Protein AF-A0A429A055-F1 (afdb_monomer_lite)

Radius of gyration: 17.47 Å; chains: 1; bounding box: 25×35×40 Å

Structure (mmCIF, N/CA/C/O backbone):
data_AF-A0A429A055-F1
#
_entry.id   AF-A0A429A055-F1
#
loop_
_atom_site.group_PDB
_atom_site.id
_atom_site.type_symbol
_atom_site.label_atom_id
_atom_site.label_alt_id
_atom_site.label_comp_id
_atom_site.label_asym_id
_atom_site.label_entity_id
_atom_site.label_seq_id
_atom_site.pdbx_PDB_ins_code
_atom_site.Cartn_x
_atom_site.Cartn_y
_atom_site.Cartn_z
_atom_site.occupancy
_atom_site.B_iso_or_equiv
_atom_site.auth_seq_id
_atom_site.auth_comp_id
_atom_site.auth_asym_id
_atom_site.auth_atom_id
_atom_site.pdbx_PDB_model_num
ATOM 1 N N . GLY A 1 1 ? 6.803 17.442 1.441 1.00 81.38 1 GLY A N 1
ATOM 2 C CA . GLY A 1 1 ? 6.516 16.459 0.380 1.00 81.38 1 GLY A CA 1
ATOM 3 C C . GLY A 1 1 ? 7.787 16.196 -0.391 1.00 81.38 1 GLY A C 1
ATOM 4 O O . GLY A 1 1 ? 8.688 17.024 -0.312 1.00 81.38 1 GLY A O 1
ATOM 5 N N . ASP A 1 2 ? 7.865 15.073 -1.098 1.00 93.62 2 ASP A N 1
ATOM 6 C CA . ASP A 1 2 ? 8.934 14.846 -2.077 1.00 93.62 2 ASP A CA 1
ATOM 7 C C . ASP 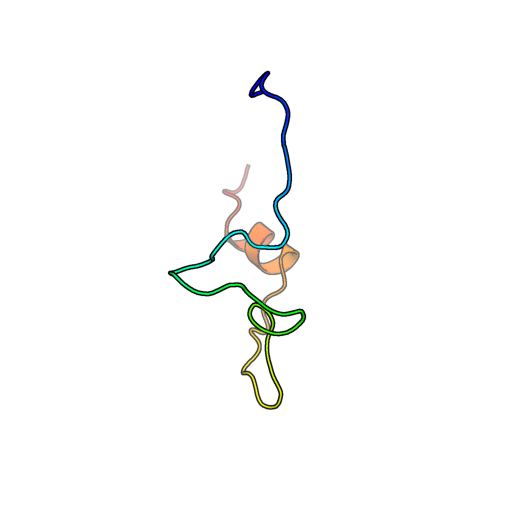A 1 2 ? 8.697 15.749 -3.300 1.00 93.62 2 ASP A C 1
ATOM 9 O O . ASP A 1 2 ? 7.552 15.901 -3.725 1.00 93.62 2 ASP A O 1
ATOM 13 N N . SER A 1 3 ? 9.746 16.404 -3.804 1.00 96.50 3 SER A N 1
ATOM 14 C CA . SER A 1 3 ? 9.675 17.357 -4.923 1.00 96.50 3 SER A CA 1
ATO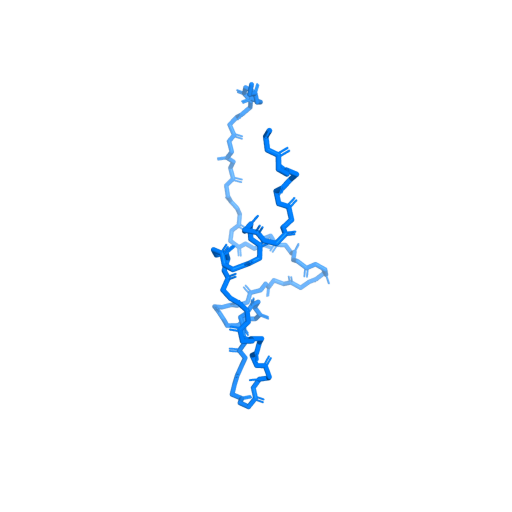M 15 C C . SER A 1 3 ? 9.896 16.715 -6.292 1.00 96.50 3 SER A C 1
ATOM 17 O O . SER A 1 3 ? 9.759 17.394 -7.309 1.00 96.50 3 SER A O 1
ATOM 19 N N . ARG A 1 4 ? 10.275 15.435 -6.334 1.00 96.50 4 ARG A N 1
ATOM 20 C CA . ARG A 1 4 ? 10.514 14.710 -7.584 1.00 96.50 4 ARG A CA 1
ATOM 21 C C . ARG A 1 4 ? 9.198 14.376 -8.282 1.00 96.50 4 ARG A C 1
ATOM 23 O O . ARG A 1 4 ? 8.186 14.109 -7.636 1.00 96.50 4 ARG A O 1
ATOM 30 N N . GLU A 1 5 ? 9.241 14.353 -9.610 1.00 95.88 5 GLU A N 1
ATOM 31 C CA . GLU A 1 5 ? 8.120 13.904 -10.431 1.00 95.88 5 GLU A CA 1
ATOM 32 C C . GLU A 1 5 ? 7.895 12.396 -10.253 1.00 95.88 5 GLU A C 1
ATOM 34 O O . GLU A 1 5 ? 8.833 11.596 -10.306 1.00 95.88 5 GLU A O 1
ATOM 39 N N . VAL A 1 6 ? 6.637 12.008 -10.044 1.00 94.25 6 VAL A N 1
ATOM 40 C CA . VAL A 1 6 ? 6.232 10.602 -9.999 1.00 94.25 6 VAL A CA 1
ATOM 41 C C . VAL A 1 6 ? 5.981 10.128 -11.426 1.00 94.25 6 VAL A C 1
ATOM 43 O O . VAL A 1 6 ? 5.019 10.550 -12.062 1.00 94.25 6 VAL A O 1
ATOM 46 N N . VAL A 1 7 ? 6.827 9.219 -11.909 1.00 94.50 7 VAL A N 1
ATOM 47 C CA . VAL A 1 7 ? 6.704 8.600 -13.236 1.00 94.50 7 VAL A CA 1
ATOM 48 C C . VAL A 1 7 ? 6.237 7.153 -13.080 1.00 94.50 7 VAL A C 1
ATOM 50 O O . VAL A 1 7 ? 6.777 6.407 -12.263 1.00 94.50 7 VAL A O 1
ATOM 53 N N . THR A 1 8 ? 5.226 6.756 -13.855 1.00 92.62 8 THR A N 1
ATOM 54 C CA . THR A 1 8 ? 4.672 5.390 -13.837 1.00 92.62 8 THR A CA 1
ATOM 55 C C . THR A 1 8 ? 5.286 4.530 -14.943 1.00 92.62 8 THR A C 1
ATOM 57 O O . THR A 1 8 ? 5.527 5.019 -16.044 1.00 92.62 8 THR A O 1
ATOM 60 N N . ASP A 1 9 ? 5.521 3.248 -14.657 1.00 94.94 9 ASP A N 1
ATOM 61 C CA . ASP A 1 9 ? 5.985 2.245 -15.623 1.00 94.94 9 ASP A CA 1
ATOM 62 C C . ASP A 1 9 ? 5.035 1.031 -15.586 1.00 94.94 9 ASP A C 1
ATOM 64 O O . ASP A 1 9 ? 5.012 0.311 -14.583 1.00 94.94 9 ASP A O 1
ATOM 68 N N . PRO A 1 10 ? 4.245 0.779 -16.649 1.00 91.50 10 PRO A N 1
ATOM 69 C CA . PRO A 1 10 ? 3.337 -0.369 -16.723 1.00 91.50 10 PRO A CA 1
ATOM 70 C C . PRO A 1 10 ? 4.028 -1.738 -16.637 1.00 91.50 10 PRO A C 1
ATOM 72 O O . PRO A 1 10 ? 3.367 -2.736 -16.360 1.00 91.50 10 PRO A O 1
ATOM 75 N N . LEU A 1 11 ? 5.338 -1.803 -16.890 1.00 95.38 11 LEU A N 1
ATOM 76 C CA . LEU A 1 11 ? 6.142 -3.024 -16.815 1.00 95.38 11 LEU A CA 1
ATOM 77 C C . LEU A 1 11 ? 6.993 -3.089 -15.540 1.00 95.38 11 LEU A C 1
ATOM 79 O O . LEU A 1 11 ? 7.821 -3.999 -15.396 1.00 95.38 11 LEU A O 1
ATOM 83 N N . ALA A 1 12 ? 6.776 -2.170 -14.594 1.00 94.81 12 ALA A N 1
ATOM 84 C CA . ALA A 1 12 ? 7.419 -2.217 -13.294 1.00 94.81 12 ALA A CA 1
ATOM 85 C C . ALA A 1 12 ? 7.113 -3.552 -12.602 1.00 94.81 12 ALA A C 1
ATOM 87 O O . ALA A 1 12 ? 5.963 -3.978 -12.466 1.00 94.81 12 ALA A O 1
ATOM 88 N N . ARG A 1 13 ? 8.167 -4.233 -12.147 1.00 95.62 13 ARG A N 1
ATOM 89 C CA . ARG A 1 13 ? 8.036 -5.536 -11.492 1.00 95.62 13 ARG A CA 1
ATOM 90 C C . ARG A 1 13 ? 7.682 -5.369 -10.020 1.00 95.62 13 ARG A C 1
ATOM 92 O O . ARG A 1 13 ? 8.362 -4.658 -9.286 1.00 95.62 13 ARG A O 1
ATOM 99 N N . TYR A 1 14 ? 6.696 -6.132 -9.574 1.00 93.50 14 TYR A N 1
ATOM 100 C CA . TYR A 1 14 ? 6.372 -6.358 -8.175 1.00 93.50 14 TYR A CA 1
ATOM 101 C C . TYR A 1 14 ? 6.898 -7.741 -7.769 1.00 93.50 14 TYR A C 1
ATOM 103 O O . TYR A 1 14 ? 6.498 -8.754 -8.341 1.00 93.50 14 TYR A O 1
ATOM 111 N N . PHE A 1 15 ? 7.861 -7.789 -6.840 1.00 93.50 15 PHE A N 1
ATOM 112 C CA . PHE A 1 15 ? 8.552 -9.026 -6.429 1.00 93.50 15 PHE A CA 1
ATOM 113 C C . PHE A 1 15 ? 9.022 -9.897 -7.616 1.00 93.50 15 PHE A C 1
ATOM 115 O O . PHE A 1 15 ? 8.821 -11.107 -7.659 1.00 93.50 15 PHE A O 1
ATOM 122 N N . GLY A 1 16 ? 9.651 -9.262 -8.611 1.00 95.44 16 GLY A N 1
ATOM 123 C CA . GLY A 1 16 ? 10.246 -9.947 -9.763 1.00 95.44 16 GLY A CA 1
ATOM 124 C C . GLY A 1 16 ? 9.286 -10.277 -10.912 1.00 95.44 16 GLY A C 1
ATOM 125 O O . GLY A 1 16 ? 9.767 -10.669 -11.973 1.00 95.44 16 GLY A O 1
ATOM 126 N N . SER A 1 17 ? 7.979 -10.047 -10.755 1.00 95.69 17 SER A N 1
ATOM 127 C CA . SER A 1 17 ? 6.965 -10.292 -11.793 1.00 95.69 17 SER A CA 1
ATOM 128 C C . SER A 1 17 ? 6.231 -9.011 -12.177 1.00 95.69 17 SER A C 1
ATOM 130 O O . SER A 1 17 ? 6.017 -8.148 -11.333 1.00 95.69 17 SER A O 1
ATOM 132 N N . VAL A 1 18 ? 5.828 -8.872 -13.440 1.00 96.62 18 VAL A N 1
ATOM 133 C CA . VAL A 1 18 ? 4.947 -7.770 -13.862 1.00 96.62 18 VAL A CA 1
ATOM 134 C C . VAL A 1 18 ? 3.512 -8.133 -13.458 1.00 96.62 18 VAL A C 1
ATOM 136 O O . VAL A 1 18 ? 3.015 -9.159 -13.931 1.00 96.62 18 VAL A O 1
ATOM 139 N N . PRO A 1 19 ? 2.854 -7.375 -12.561 1.00 94.81 19 PRO A N 1
ATOM 140 C CA . PRO A 1 19 ? 1.497 -7.690 -12.135 1.00 94.81 19 PRO A CA 1
ATOM 141 C C . PRO A 1 19 ? 0.498 -7.424 -13.268 1.00 94.81 19 PRO A C 1
ATOM 143 O O . PRO A 1 19 ? 0.550 -6.391 -13.930 1.00 94.81 19 PRO A O 1
ATOM 146 N N . GLY A 1 20 ? -0.433 -8.354 -13.475 1.00 92.81 20 GLY A N 1
ATOM 147 C CA . GLY A 1 20 ? -1.614 -8.132 -14.306 1.00 92.81 20 GLY A CA 1
ATOM 148 C C . GLY A 1 20 ? -2.751 -7.488 -13.509 1.00 92.81 20 GLY A C 1
ATOM 149 O O . GLY A 1 20 ? -2.663 -7.330 -12.290 1.00 92.81 20 GLY A O 1
ATOM 150 N N . GLU A 1 21 ? -3.860 -7.190 -14.189 1.00 91.50 21 GLU A N 1
ATOM 151 C CA . GLU A 1 21 ? -5.036 -6.498 -13.627 1.00 91.50 21 GLU A CA 1
ATOM 152 C C . GLU A 1 21 ? -5.530 -7.094 -12.296 1.00 91.50 21 GLU A C 1
ATOM 154 O O . GLU A 1 21 ? -5.936 -6.368 -11.392 1.00 91.50 21 GLU A O 1
ATOM 159 N N . ARG A 1 22 ? -5.465 -8.425 -12.152 1.00 92.56 22 ARG A N 1
ATOM 160 C CA . ARG A 1 22 ? -6.000 -9.150 -10.991 1.00 92.56 22 ARG A CA 1
ATOM 161 C C . ARG A 1 22 ? -4.935 -9.772 -10.081 1.00 92.56 22 ARG A C 1
ATOM 163 O O . ARG A 1 22 ? -5.282 -10.527 -9.181 1.00 92.56 22 ARG A O 1
ATOM 170 N N . THR A 1 23 ? -3.648 -9.487 -10.296 1.00 93.12 23 THR A N 1
ATOM 171 C CA . THR A 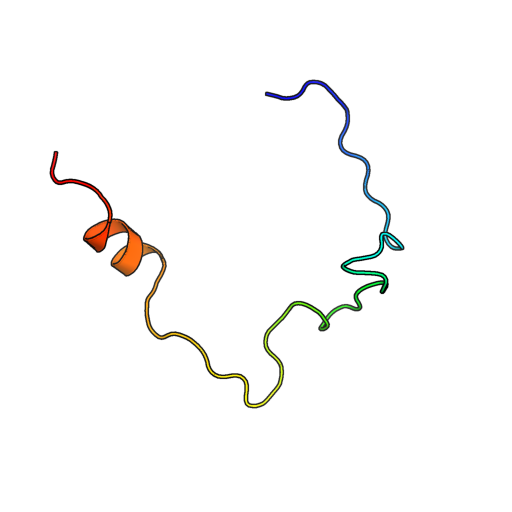1 23 ? -2.552 -10.157 -9.566 1.00 93.12 23 THR A CA 1
ATOM 172 C C . THR A 1 23 ? -2.447 -9.725 -8.100 1.00 93.12 23 THR A C 1
ATOM 174 O O . THR A 1 23 ? -2.035 -10.523 -7.265 1.00 93.12 23 THR A O 1
ATOM 177 N N . LEU A 1 24 ? -2.815 -8.481 -7.777 1.00 93.44 24 LEU A N 1
ATOM 178 C CA . LEU A 1 24 ? -2.677 -7.902 -6.428 1.00 93.44 24 LEU A CA 1
ATOM 179 C C . LEU A 1 24 ? -4.018 -7.687 -5.719 1.00 93.44 24 LEU A C 1
ATOM 181 O O . LEU A 1 24 ? -4.092 -6.950 -4.737 1.00 93.44 24 LEU A O 1
ATOM 185 N N . VAL A 1 25 ? -5.083 -8.311 -6.219 1.00 93.50 25 VAL A N 1
ATOM 186 C CA . VAL A 1 25 ? -6.421 -8.223 -5.629 1.00 93.50 25 VAL A CA 1
ATOM 187 C C . VAL A 1 25 ? -6.909 -9.613 -5.229 1.00 93.50 25 VAL A C 1
ATOM 189 O O . VAL A 1 25 ? -6.493 -10.603 -5.835 1.00 93.50 25 VAL A O 1
ATOM 192 N N . PRO A 1 26 ? -7.798 -9.715 -4.227 1.00 94.25 26 PRO A N 1
ATOM 193 C CA . PRO A 1 26 ? -8.417 -10.983 -3.867 1.00 94.25 26 PRO A CA 1
ATOM 194 C C . PRO A 1 26 ? -9.064 -11.676 -5.079 1.00 94.25 26 PRO A C 1
ATOM 196 O O . PRO A 1 26 ? -9.847 -11.074 -5.821 1.00 94.25 26 PRO A O 1
ATOM 199 N N . GLY A 1 2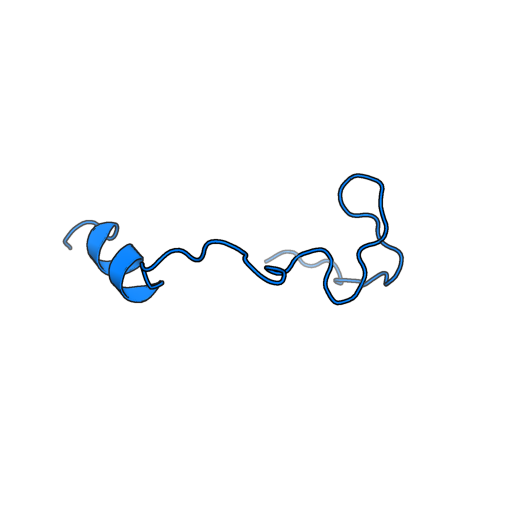7 ? -8.711 -12.946 -5.279 1.00 93.31 27 GLY A N 1
ATOM 200 C CA . GLY A 1 27 ? -9.304 -13.818 -6.290 1.00 93.31 27 GLY A CA 1
ATOM 201 C C . GLY A 1 27 ? -10.636 -14.429 -5.846 1.00 93.31 27 GLY A C 1
ATOM 202 O O . GLY A 1 27 ? -11.187 -14.096 -4.797 1.00 93.31 27 GLY A O 1
ATOM 203 N N . GLU A 1 28 ? -11.151 -15.352 -6.654 1.00 94.75 28 GLU A N 1
ATOM 204 C CA . GLU A 1 28 ? -12.297 -16.183 -6.276 1.00 94.75 28 GLU A CA 1
ATOM 205 C C . GLU A 1 28 ? -11.948 -17.040 -5.043 1.00 94.75 28 GLU A C 1
ATOM 207 O O . GLU A 1 28 ? -10.804 -17.464 -4.878 1.00 94.75 28 GLU A O 1
ATOM 212 N N . GLY A 1 29 ? -12.899 -17.190 -4.115 1.00 94.75 29 GLY A N 1
ATOM 213 C CA . GLY A 1 29 ? -12.696 -17.923 -2.859 1.00 94.75 29 GLY A CA 1
ATOM 214 C C . GLY A 1 29 ? -11.768 -17.260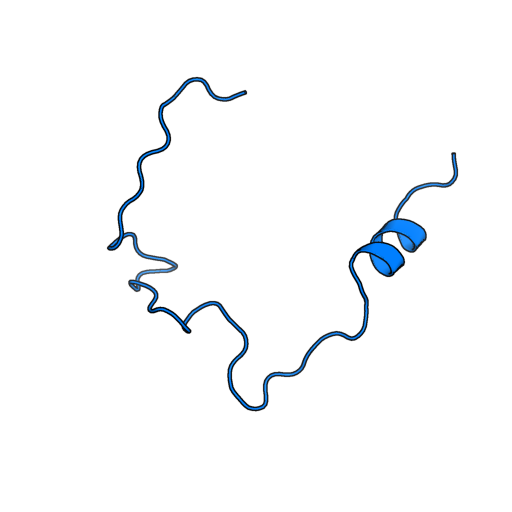 -1.828 1.00 94.75 29 GLY A C 1
ATOM 215 O O . GLY A 1 29 ? -11.521 -17.846 -0.773 1.00 94.75 29 GLY A O 1
ATOM 216 N N . ALA A 1 30 ? -11.249 -16.053 -2.083 1.00 95.06 30 ALA A N 1
ATOM 217 C CA . ALA A 1 30 ? -10.368 -15.373 -1.140 1.00 95.06 30 ALA A CA 1
ATOM 218 C C . ALA A 1 30 ? -11.079 -15.067 0.190 1.00 95.06 30 ALA A C 1
ATOM 220 O O . ALA A 1 30 ? -12.196 -14.547 0.222 1.00 95.06 30 ALA A O 1
ATOM 221 N N . MET A 1 31 ? -10.404 -15.343 1.307 1.00 94.31 31 MET A N 1
ATOM 222 C CA . MET A 1 31 ? -10.922 -14.995 2.627 1.00 94.31 31 MET A CA 1
ATOM 223 C C . MET A 1 31 ? -10.812 -13.485 2.847 1.00 94.31 31 MET A C 1
ATOM 225 O O . MET A 1 31 ? -9.716 -12.927 2.848 1.00 94.31 31 MET A O 1
ATOM 229 N N . LEU A 1 32 ? -11.949 -12.830 3.071 1.00 91.75 32 LEU A N 1
ATOM 230 C CA . LEU A 1 32 ? -11.999 -11.403 3.372 1.00 91.75 32 LEU A CA 1
ATOM 231 C C . LEU A 1 32 ? -12.092 -11.169 4.881 1.00 91.75 32 LEU A C 1
ATOM 233 O O . LEU A 1 32 ? -12.848 -11.836 5.593 1.00 91.75 32 LEU A O 1
ATOM 237 N N . GLY A 1 33 ? -11.331 -10.188 5.364 1.00 90.62 33 GLY A N 1
ATOM 238 C CA . GLY A 1 33 ? -11.499 -9.660 6.713 1.00 90.62 33 GLY A CA 1
ATOM 239 C C . GLY A 1 33 ? -12.843 -8.943 6.852 1.00 90.62 33 GLY A C 1
ATOM 240 O O . GLY A 1 33 ? -13.332 -8.335 5.903 1.00 90.62 33 GLY A O 1
ATOM 241 N N . LYS A 1 34 ? -13.445 -9.016 8.043 1.00 93.12 34 LYS A N 1
ATOM 242 C CA . LYS A 1 34 ? -14.734 -8.362 8.337 1.00 93.12 34 LYS A CA 1
ATOM 243 C C . LYS A 1 34 ? -14.588 -6.936 8.866 1.00 93.12 34 LYS A C 1
ATOM 245 O O . LYS A 1 34 ? -15.551 -6.184 8.812 1.00 93.12 34 LYS A O 1
ATOM 250 N N . ILE A 1 35 ? -13.413 -6.594 9.395 1.00 94.62 35 ILE A N 1
ATOM 251 C CA . ILE A 1 35 ? -13.160 -5.284 9.989 1.00 94.62 35 ILE A CA 1
ATOM 252 C C . ILE A 1 35 ? -13.083 -4.217 8.900 1.00 94.62 35 ILE A C 1
ATOM 254 O O . ILE A 1 35 ? -12.334 -4.340 7.929 1.00 94.62 35 ILE A O 1
ATOM 258 N N . THR A 1 36 ? -13.863 -3.161 9.064 1.00 92.94 36 THR A N 1
ATOM 259 C CA . THR A 1 36 ? -13.789 -1.984 8.204 1.00 92.94 36 THR A CA 1
ATOM 260 C C . THR A 1 36 ? -12.679 -1.045 8.668 1.00 92.94 36 THR A C 1
ATOM 262 O O . THR A 1 36 ? -12.256 -1.062 9.824 1.00 92.94 36 THR A O 1
ATOM 265 N N . TYR A 1 37 ? -12.232 -0.158 7.777 1.00 90.81 37 TYR A N 1
ATOM 266 C CA . TYR A 1 37 ? -11.249 0.866 8.137 1.00 90.81 37 TYR A CA 1
ATOM 267 C C . TYR A 1 37 ? -11.707 1.733 9.322 1.00 90.81 37 TYR A C 1
ATOM 269 O O . TYR A 1 37 ? -10.906 2.037 10.201 1.00 90.81 37 TYR A O 1
ATOM 277 N N . ARG A 1 38 ? -12.998 2.096 9.372 1.00 94.12 38 ARG A N 1
ATOM 278 C CA . ARG A 1 38 ? -13.562 2.913 10.455 1.00 94.12 38 ARG A CA 1
ATOM 279 C C . ARG A 1 38 ? -13.496 2.191 11.798 1.00 94.12 38 ARG A C 1
ATOM 281 O O . ARG A 1 38 ? -12.973 2.752 12.747 1.00 94.12 38 ARG A O 1
ATOM 288 N N . GLU A 1 39 ? -13.955 0.942 11.849 1.00 95.12 39 GLU A N 1
ATOM 289 C CA . GLU A 1 39 ? -13.914 0.140 13.079 1.00 95.12 39 GLU A CA 1
ATOM 290 C C . GLU A 1 39 ? -12.480 -0.072 13.575 1.00 95.12 39 GLU A C 1
ATOM 292 O O . GLU A 1 39 ? -12.227 -0.010 14.775 1.00 95.12 39 GLU A O 1
ATOM 297 N N . TRP A 1 40 ? -11.526 -0.285 12.662 1.00 94.44 40 TRP A N 1
ATOM 298 C CA . TRP A 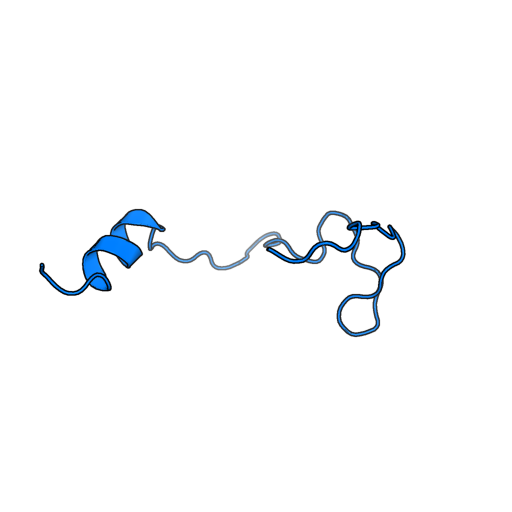1 40 ? -10.111 -0.364 13.024 1.00 94.44 40 TRP A CA 1
ATOM 299 C C . TRP A 1 40 ? -9.590 0.960 13.595 1.00 94.44 40 TRP A C 1
ATOM 301 O O . TRP A 1 40 ? -8.902 0.952 14.618 1.00 94.44 40 TRP A O 1
ATOM 311 N N . LEU A 1 41 ? -9.922 2.089 12.961 1.00 94.94 41 LEU A N 1
ATOM 312 C CA . LEU A 1 41 ? -9.472 3.411 13.393 1.00 94.94 41 LEU A CA 1
ATOM 313 C C . LEU A 1 41 ? -10.018 3.757 14.783 1.00 94.94 41 LEU A C 1
ATOM 315 O O . LEU A 1 41 ? -9.260 4.228 15.628 1.00 94.94 41 LEU A O 1
ATOM 319 N N . ASP A 1 42 ? -11.290 3.460 15.044 1.00 93.62 42 ASP A N 1
ATOM 320 C CA . ASP A 1 42 ? -11.930 3.696 16.343 1.00 93.62 42 ASP A CA 1
ATOM 321 C C . ASP A 1 42 ? -11.268 2.871 17.462 1.00 93.62 42 ASP A C 1
ATOM 323 O O . ASP A 1 42 ? -11.111 3.355 18.580 1.00 93.62 42 ASP A O 1
ATOM 327 N N . GLN A 1 43 ? -10.823 1.645 17.164 1.00 93.06 43 GLN A N 1
ATOM 328 C CA . GLN A 1 43 ? -10.129 0.779 18.129 1.00 93.06 43 GLN A CA 1
ATOM 329 C C . GLN A 1 43 ? -8.678 1.197 18.403 1.00 93.06 43 GLN A C 1
ATOM 331 O O . GLN A 1 43 ? -8.151 0.896 19.472 1.00 93.06 43 GLN A O 1
ATOM 336 N N . ASN A 1 44 ? -8.012 1.836 17.436 1.00 91.25 44 ASN A N 1
ATOM 337 C CA . ASN A 1 44 ? -6.568 2.100 17.482 1.00 91.25 44 ASN A CA 1
ATOM 338 C C . ASN A 1 44 ? -6.214 3.581 17.636 1.00 91.25 44 ASN A C 1
ATOM 340 O O . ASN A 1 44 ? -5.034 3.923 17.723 1.00 91.25 44 ASN A O 1
ATOM 344 N N . THR A 1 45 ? -7.205 4.468 17.683 1.00 84.31 45 THR A N 1
ATOM 345 C CA . THR A 1 45 ? -6.969 5.868 18.032 1.00 84.31 45 THR A CA 1
ATOM 346 C C . THR A 1 45 ? -6.898 5.968 19.556 1.00 84.31 45 THR A C 1
ATOM 348 O O . THR A 1 45 ? -7.880 5.629 20.220 1.00 84.31 45 THR A O 1
ATOM 351 N N . PRO A 1 46 ? -5.772 6.417 20.144 1.00 71.81 46 PRO A N 1
ATOM 352 C CA . PRO A 1 46 ? -5.721 6.697 21.571 1.00 71.81 46 PRO A CA 1
ATOM 353 C C . PRO A 1 46 ? -6.829 7.695 21.903 1.00 71.81 46 PRO A C 1
ATOM 355 O O . PRO A 1 46 ? -6.969 8.705 21.208 1.00 71.81 46 PRO A O 1
ATOM 358 N N . GLY A 1 47 ? -7.622 7.400 22.937 1.00 71.69 47 GLY A N 1
ATOM 359 C CA . GLY A 1 47 ? -8.599 8.351 23.455 1.00 71.69 47 GLY A CA 1
ATOM 360 C C . GLY A 1 47 ? -7.919 9.702 23.668 1.00 71.69 47 GLY A C 1
ATOM 361 O O . GLY A 1 47 ? -6.829 9.761 24.238 1.00 71.69 47 GLY A O 1
ATOM 362 N N . LYS A 1 48 ? -8.522 10.752 23.117 1.00 57.06 48 LYS A N 1
ATOM 363 C CA . LYS A 1 48 ? -8.038 12.118 23.284 1.00 57.06 48 LYS A CA 1
ATOM 364 C C . LYS A 1 48 ? -8.169 12.562 24.736 1.00 57.06 48 LYS A C 1
ATOM 366 O O . LYS A 1 48 ? -9.194 12.196 25.354 1.00 57.06 48 LYS A O 1
#

pLDDT: mean 91.79, std 7.17, range [57.06, 96.62]

Secondary structure (DSSP, 8-state):
---S-----TT--BTTB---TTTTS--TTPPPP---HHHHHHHHSPP-

Sequence (48 aa):
GDSREVVTDPLARYFGSVPGERTLVPGEGAMLGKITYREWLDQNTPGK

Foldseek 3Di:
DDPDDDDDDQQDDDVNHRDDPPRPDDDPPRDDDPDDPVNVCVVPDPDD